Protein AF-A0A484P272-F1 (afdb_monomer)

Radius of gyration: 14.65 Å; Cα contacts (8 Å, |Δi|>4): 108; chains: 1; bounding box: 37×26×38 Å

Structure (mmCIF, N/CA/C/O backbone):
data_AF-A0A484P272-F1
#
_entry.id   AF-A0A484P272-F1
#
loop_
_atom_site.group_PDB
_atom_site.id
_atom_site.type_symbol
_atom_site.label_atom_id
_atom_site.label_alt_id
_atom_site.label_comp_id
_atom_site.label_asym_id
_atom_site.label_entity_id
_atom_site.label_seq_id
_atom_site.pdbx_PDB_ins_code
_atom_site.Cartn_x
_atom_site.Cartn_y
_atom_site.Cartn_z
_atom_site.occupancy
_atom_site.B_iso_or_equiv
_atom_site.auth_seq_id
_atom_site.auth_comp_id
_atom_site.auth_asym_id
_atom_site.auth_atom_id
_atom_site.pdbx_PDB_model_num
ATOM 1 N N . MET A 1 1 ? 23.921 1.976 7.459 1.00 42.19 1 MET A N 1
ATOM 2 C CA . MET A 1 1 ? 23.200 1.665 8.712 1.00 42.19 1 MET A CA 1
ATOM 3 C C . MET A 1 1 ? 22.401 2.858 9.249 1.00 42.19 1 MET A C 1
ATOM 5 O O . MET A 1 1 ? 21.780 2.712 10.281 1.00 42.19 1 MET A O 1
ATOM 9 N N . GLU A 1 2 ? 22.362 4.001 8.548 1.00 45.78 2 GLU A N 1
ATOM 10 C CA . GLU A 1 2 ? 21.793 5.268 9.062 1.00 45.78 2 GLU A CA 1
ATOM 11 C C . GLU A 1 2 ? 20.383 5.596 8.515 1.00 45.78 2 GLU A C 1
ATOM 13 O O . GLU A 1 2 ? 19.798 6.613 8.849 1.00 45.78 2 GLU A O 1
ATOM 18 N N . TRP A 1 3 ? 19.817 4.730 7.663 1.00 36.03 3 TRP A N 1
ATOM 19 C CA . TRP A 1 3 ? 18.524 4.956 6.986 1.00 36.03 3 TRP A CA 1
ATOM 20 C C . TRP A 1 3 ? 17.396 4.059 7.517 1.00 36.03 3 TRP A C 1
ATOM 22 O O . TRP A 1 3 ? 16.273 4.127 7.026 1.00 36.03 3 TRP A O 1
ATOM 32 N N . ALA A 1 4 ? 17.695 3.199 8.496 1.00 40.78 4 ALA A N 1
ATOM 33 C CA . ALA A 1 4 ? 16.706 2.325 9.128 1.00 40.78 4 ALA A CA 1
ATOM 34 C C . ALA A 1 4 ? 15.780 3.084 10.101 1.00 40.78 4 ALA A C 1
ATOM 36 O O . ALA A 1 4 ? 14.738 2.552 10.470 1.00 40.78 4 ALA A O 1
ATOM 37 N N . 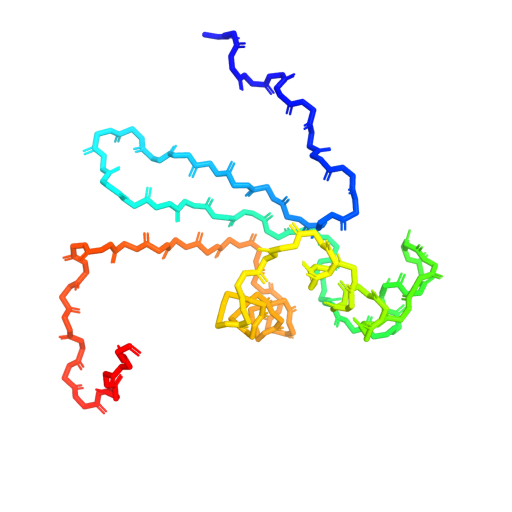ASP A 1 5 ? 16.133 4.329 10.445 1.00 50.09 5 ASP A N 1
ATOM 38 C CA . ASP A 1 5 ? 15.472 5.144 11.472 1.00 50.09 5 ASP A CA 1
ATOM 39 C C . ASP A 1 5 ? 14.669 6.325 10.896 1.00 50.09 5 ASP A C 1
ATOM 41 O O . ASP A 1 5 ? 14.420 7.318 11.581 1.00 50.09 5 ASP A O 1
ATOM 45 N N . ILE A 1 6 ? 14.231 6.258 9.632 1.00 51.78 6 ILE A N 1
ATOM 46 C CA . ILE A 1 6 ? 13.212 7.203 9.156 1.00 51.78 6 ILE A CA 1
ATOM 47 C C . ILE A 1 6 ? 11.900 6.797 9.827 1.00 51.78 6 ILE A C 1
ATOM 49 O O . ILE A 1 6 ? 11.344 5.740 9.521 1.00 51.78 6 ILE A O 1
ATOM 53 N N . ALA A 1 7 ? 11.428 7.622 10.768 1.00 53.78 7 ALA A N 1
ATOM 54 C CA . ALA A 1 7 ? 10.153 7.420 11.442 1.00 53.78 7 ALA A CA 1
ATOM 55 C C . ALA A 1 7 ? 9.073 7.097 10.403 1.00 53.78 7 ALA A C 1
ATOM 57 O O . ALA A 1 7 ? 8.895 7.837 9.433 1.00 53.78 7 ALA A O 1
ATOM 58 N N . THR A 1 8 ? 8.375 5.972 10.589 1.00 54.50 8 THR A N 1
ATOM 59 C CA . THR A 1 8 ? 7.243 5.618 9.729 1.00 54.50 8 THR A CA 1
ATOM 60 C C . THR A 1 8 ? 6.245 6.767 9.811 1.00 54.50 8 THR A C 1
ATOM 62 O O . THR A 1 8 ? 5.779 7.054 10.918 1.00 54.50 8 THR A O 1
ATOM 65 N N . PRO A 1 9 ? 5.941 7.465 8.700 1.00 60.31 9 PRO A N 1
ATOM 66 C CA . PRO A 1 9 ? 5.029 8.586 8.773 1.00 60.31 9 PRO A CA 1
ATOM 67 C C . PRO A 1 9 ? 3.684 8.070 9.295 1.00 60.31 9 PRO A C 1
ATOM 69 O O . PRO A 1 9 ? 3.126 7.089 8.793 1.00 60.31 9 PRO A O 1
ATOM 72 N N . THR A 1 10 ? 3.205 8.683 10.372 1.00 64.62 10 THR A N 1
ATOM 73 C CA . THR A 1 10 ? 2.025 8.211 11.092 1.00 64.62 10 THR A CA 1
ATOM 74 C C . THR A 1 10 ? 0.775 8.335 10.221 1.00 64.62 10 THR A C 1
ATOM 76 O O . THR A 1 10 ? 0.623 9.259 9.416 1.00 64.62 10 THR A O 1
ATOM 79 N N . GLY A 1 11 ? -0.134 7.367 10.350 1.00 73.62 11 GLY A N 1
ATOM 80 C CA . GLY A 1 11 ? -1.429 7.374 9.665 1.00 73.62 11 GLY A CA 1
ATOM 81 C C . GLY A 1 11 ? -1.390 7.071 8.164 1.00 73.62 11 GLY A C 1
ATOM 82 O O . GLY A 1 11 ? -2.328 7.440 7.467 1.00 73.62 11 GLY A O 1
ATOM 83 N N . PHE A 1 12 ? -0.324 6.456 7.642 1.00 84.31 12 PHE A N 1
ATOM 84 C CA . PHE A 1 12 ? -0.382 5.779 6.336 1.00 84.31 12 PHE A CA 1
ATOM 85 C C . PHE A 1 12 ? -0.642 4.275 6.465 1.00 84.31 12 PHE A C 1
ATOM 87 O O . PHE A 1 12 ? -1.128 3.668 5.520 1.00 84.31 12 PHE A O 1
ATOM 94 N N . LEU A 1 13 ? -0.308 3.662 7.604 1.00 93.56 13 LEU A N 1
ATOM 95 C CA . LEU A 1 13 ? -0.333 2.203 7.798 1.00 93.56 13 LEU A CA 1
ATOM 96 C C . LEU A 1 13 ? 0.422 1.415 6.715 1.00 93.56 13 LEU A C 1
ATOM 98 O O . LEU A 1 13 ? 0.200 0.222 6.536 1.00 93.56 13 LEU A O 1
ATOM 102 N N . PHE A 1 14 ? 1.362 2.049 6.019 1.00 93.19 14 PHE A N 1
ATOM 103 C CA . PHE A 1 14 ? 2.329 1.367 5.176 1.00 93.19 14 PHE A CA 1
ATOM 104 C C . PHE A 1 14 ? 3.689 2.060 5.238 1.00 93.19 14 PHE A C 1
ATOM 106 O O . PHE A 1 14 ? 3.794 3.241 5.566 1.00 93.19 14 PHE A O 1
ATOM 113 N N . ILE A 1 15 ? 4.734 1.308 4.907 1.00 91.31 15 ILE A N 1
ATOM 114 C CA . ILE A 1 15 ? 6.110 1.795 4.782 1.00 91.31 15 ILE A CA 1
ATOM 115 C C . ILE A 1 15 ? 6.554 1.580 3.343 1.00 91.31 15 ILE A C 1
ATOM 117 O O . ILE A 1 15 ? 6.456 0.460 2.846 1.00 91.31 15 ILE A O 1
ATOM 121 N N . ALA A 1 16 ? 7.078 2.621 2.700 1.00 90.88 16 ALA A N 1
ATOM 122 C CA . ALA A 1 16 ? 7.754 2.498 1.414 1.00 90.88 16 ALA A CA 1
ATOM 123 C C . ALA A 1 16 ? 9.258 2.279 1.610 1.00 90.88 16 ALA A C 1
ATOM 125 O O . ALA A 1 16 ? 9.886 2.936 2.439 1.00 90.88 16 ALA A O 1
ATOM 126 N N . PHE A 1 17 ? 9.844 1.377 0.830 1.00 88.62 17 PHE A N 1
ATOM 127 C CA . PHE A 1 17 ? 11.275 1.101 0.830 1.00 88.62 17 PHE A CA 1
ATOM 128 C C . PHE A 1 17 ? 11.795 0.894 -0.594 1.00 88.62 17 PHE A C 1
ATOM 130 O O . PHE A 1 17 ? 11.074 0.467 -1.495 1.00 88.62 17 PHE A O 1
ATOM 137 N N . ARG A 1 18 ? 13.076 1.209 -0.800 1.00 89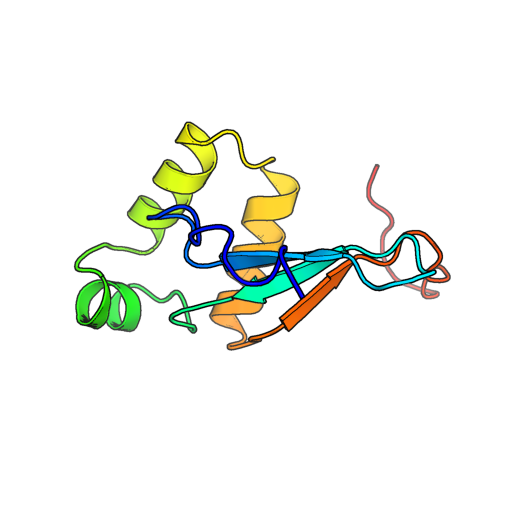.50 18 ARG A N 1
ATOM 138 C CA . ARG A 1 18 ? 13.768 0.944 -2.067 1.00 89.50 18 ARG A CA 1
ATOM 139 C C . ARG A 1 18 ? 14.447 -0.414 -2.012 1.00 89.50 18 ARG A C 1
ATOM 141 O O . ARG A 1 18 ? 15.010 -0.776 -0.978 1.00 89.50 18 ARG A O 1
ATOM 148 N N . ILE A 1 19 ? 14.442 -1.125 -3.132 1.00 87.75 19 ILE A N 1
ATOM 149 C CA . ILE A 1 19 ? 15.216 -2.353 -3.297 1.00 87.75 19 ILE A CA 1
ATOM 150 C C . ILE A 1 19 ? 16.590 -1.964 -3.871 1.00 87.75 19 ILE A C 1
ATOM 152 O O . ILE A 1 19 ? 16.649 -1.273 -4.888 1.00 87.75 19 ILE A O 1
ATOM 156 N N . PRO A 1 20 ? 17.717 -2.330 -3.232 1.00 88.62 20 PRO A N 1
ATOM 157 C CA . PRO A 1 20 ? 19.038 -1.983 -3.747 1.00 88.62 20 PRO A CA 1
ATOM 158 C C . PRO A 1 20 ? 19.261 -2.508 -5.167 1.00 88.62 20 PRO A C 1
ATOM 160 O O . PRO A 1 20 ? 18.952 -3.663 -5.453 1.00 88.62 20 PRO A O 1
ATOM 163 N N . TYR A 1 21 ? 19.850 -1.672 -6.027 1.00 87.50 21 TYR A N 1
ATOM 1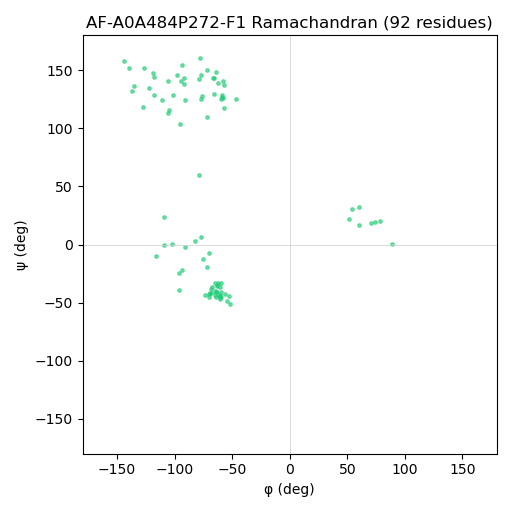64 C CA . TYR A 1 21 ? 20.214 -2.012 -7.412 1.00 87.50 21 TYR A CA 1
ATOM 165 C C . TYR A 1 21 ? 19.043 -2.426 -8.321 1.00 87.50 21 TYR A C 1
ATOM 167 O O . TYR A 1 21 ? 19.274 -2.998 -9.381 1.00 87.50 21 TYR A O 1
ATOM 175 N N . ASN A 1 22 ? 17.804 -2.133 -7.931 1.00 83.69 22 ASN A N 1
ATOM 176 C CA . ASN A 1 22 ? 16.606 -2.444 -8.701 1.00 83.69 22 ASN A CA 1
ATOM 177 C C . ASN A 1 22 ? 15.675 -1.210 -8.686 1.00 83.69 22 ASN A C 1
ATOM 179 O O . ASN A 1 22 ? 15.539 -0.582 -7.631 1.00 83.69 22 ASN A O 1
ATOM 183 N N . PRO A 1 23 ? 15.067 -0.808 -9.819 1.00 86.88 23 PRO A N 1
ATOM 184 C CA . PRO A 1 23 ? 14.183 0.360 -9.860 1.00 86.88 23 PRO A CA 1
ATOM 185 C C . PRO A 1 23 ? 12.843 0.148 -9.138 1.00 86.88 23 PRO A C 1
ATOM 187 O O . PRO A 1 23 ? 12.087 1.106 -8.968 1.00 86.88 23 PRO A O 1
ATOM 190 N N . ALA A 1 24 ? 12.546 -1.073 -8.695 1.00 91.81 24 ALA A N 1
ATOM 191 C CA . ALA A 1 24 ? 11.329 -1.405 -7.986 1.00 91.81 24 ALA A CA 1
ATOM 192 C C . ALA A 1 24 ? 11.202 -0.704 -6.626 1.00 91.81 24 ALA A C 1
ATOM 194 O O . ALA A 1 24 ? 12.166 -0.482 -5.879 1.00 91.81 24 ALA A O 1
ATOM 195 N N . VAL A 1 25 ? 9.950 -0.425 -6.274 1.00 91.38 25 VAL A N 1
ATOM 196 C CA . VAL A 1 25 ? 9.552 0.138 -4.984 1.00 91.38 25 VAL A CA 1
ATOM 197 C C . VAL A 1 25 ? 8.787 -0.918 -4.202 1.00 91.38 25 VAL A C 1
ATOM 199 O O . VAL A 1 25 ? 7.785 -1.454 -4.672 1.00 91.38 25 VAL A O 1
ATOM 202 N N . GLY A 1 26 ? 9.251 -1.209 -2.990 1.00 93.31 26 GLY A N 1
ATOM 203 C CA . GLY A 1 26 ? 8.563 -2.095 -2.064 1.00 93.31 26 GLY A CA 1
ATOM 204 C C . GLY A 1 26 ? 7.678 -1.313 -1.103 1.00 93.31 26 GLY A C 1
ATOM 205 O O . GLY A 1 26 ? 8.071 -0.255 -0.614 1.00 93.31 26 GLY A O 1
ATOM 206 N N . LEU A 1 27 ? 6.499 -1.846 -0.798 1.00 94.94 27 LEU A N 1
ATOM 207 C CA . LEU A 1 27 ? 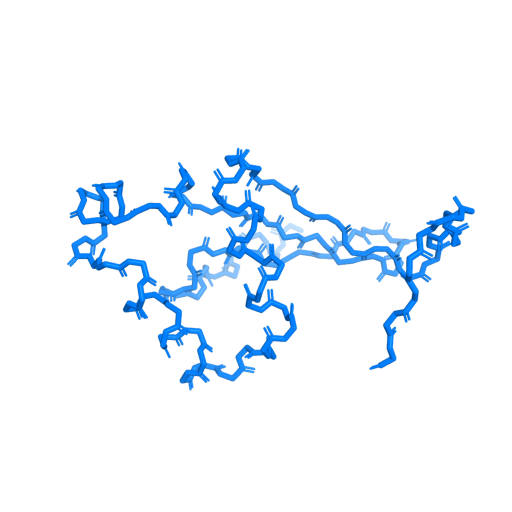5.625 -1.351 0.258 1.00 94.94 27 LEU A CA 1
ATOM 208 C C . LEU A 1 27 ? 5.345 -2.470 1.256 1.00 94.94 27 LEU A C 1
ATOM 210 O O . LEU A 1 27 ? 5.015 -3.589 0.869 1.00 94.94 27 LEU A O 1
ATOM 214 N N . LYS A 1 28 ? 5.439 -2.164 2.547 1.00 95.56 28 LYS A N 1
ATOM 215 C CA . LYS A 1 28 ? 4.980 -3.034 3.631 1.00 95.56 28 LYS A CA 1
ATOM 216 C C . LYS A 1 28 ? 3.684 -2.475 4.193 1.00 95.56 28 LYS A C 1
ATOM 218 O O . LYS A 1 28 ? 3.713 -1.391 4.769 1.00 95.56 28 LYS A O 1
ATOM 223 N N . LEU A 1 29 ? 2.587 -3.212 4.066 1.00 95.81 29 LEU A N 1
ATOM 224 C CA . LEU A 1 29 ? 1.315 -2.878 4.700 1.00 95.81 29 LEU A CA 1
ATOM 225 C C . LEU A 1 29 ? 1.339 -3.280 6.179 1.00 95.81 29 LEU A C 1
ATOM 227 O O . LEU A 1 29 ? 1.899 -4.309 6.571 1.00 95.81 29 LEU A O 1
ATOM 231 N N . ILE A 1 30 ? 0.729 -2.450 7.012 1.00 94.38 30 ILE A N 1
ATOM 232 C CA . ILE A 1 30 ? 0.641 -2.597 8.463 1.00 94.38 30 ILE A CA 1
ATOM 233 C C . ILE A 1 30 ? -0.843 -2.709 8.814 1.00 94.38 30 ILE A C 1
ATOM 235 O O . ILE A 1 30 ? -1.691 -2.132 8.139 1.00 94.38 30 ILE A O 1
ATOM 239 N N . VAL A 1 31 ? -1.167 -3.473 9.860 1.00 93.56 31 VAL A N 1
ATOM 240 C CA . VAL A 1 31 ? -2.556 -3.641 10.330 1.00 93.56 31 VAL A CA 1
ATOM 241 C C . VAL A 1 31 ? -3.483 -4.243 9.257 1.00 93.56 31 VAL A C 1
ATOM 243 O O . VAL A 1 31 ? -4.671 -3.954 9.211 1.00 93.56 31 VAL A O 1
ATOM 246 N N . THR A 1 32 ? -2.977 -5.109 8.373 1.00 95.50 32 THR A N 1
ATOM 247 C CA . THR A 1 32 ? -3.870 -5.867 7.480 1.00 95.50 32 THR A CA 1
ATOM 248 C C . THR A 1 32 ? -4.628 -6.950 8.275 1.00 95.50 32 THR A C 1
ATOM 250 O O . THR A 1 32 ? -4.105 -7.425 9.294 1.00 95.50 32 THR A O 1
ATOM 253 N N . PRO A 1 33 ? -5.850 -7.320 7.852 1.00 97.50 33 PRO A N 1
ATOM 254 C CA . PRO A 1 33 ? -6.572 -6.740 6.723 1.00 97.50 33 PRO A CA 1
ATOM 255 C C . PRO A 1 33 ? -7.207 -5.382 7.055 1.00 97.50 33 PRO A C 1
ATOM 257 O O . PRO A 1 33 ? -7.670 -5.163 8.173 1.00 97.50 33 PRO A O 1
ATOM 260 N N . TRP A 1 34 ? -7.267 -4.467 6.084 1.00 97.19 34 TRP A N 1
ATOM 261 C CA . TRP A 1 34 ? -7.923 -3.154 6.241 1.00 97.19 34 TRP A CA 1
ATOM 262 C C . TRP A 1 34 ? -9.447 -3.266 6.110 1.00 97.19 34 TRP A C 1
ATOM 264 O O . TRP A 1 34 ? -10.068 -2.689 5.224 1.00 97.19 34 TRP A O 1
ATOM 274 N N . THR A 1 35 ? -10.045 -4.062 6.99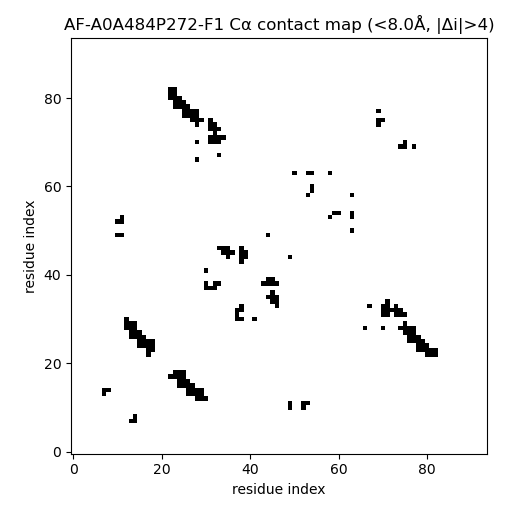3 1.00 97.44 35 THR A N 1
ATOM 275 C CA . THR A 1 35 ? -11.498 -4.122 7.197 1.00 97.44 35 THR A CA 1
ATOM 276 C C . THR A 1 35 ? -11.894 -3.169 8.317 1.00 97.44 35 THR A C 1
ATOM 278 O O . THR A 1 35 ? -11.089 -2.928 9.220 1.00 97.44 35 THR A O 1
ATOM 281 N N . ASP A 1 36 ? -13.141 -2.691 8.318 1.00 97.75 36 ASP A N 1
ATOM 282 C CA . ASP A 1 36 ? -13.654 -1.845 9.405 1.00 97.75 36 ASP A CA 1
ATOM 283 C C . ASP A 1 36 ? -13.453 -2.495 10.775 1.00 97.75 36 ASP A C 1
ATOM 285 O O . ASP A 1 36 ? -12.985 -1.843 11.698 1.00 97.75 36 ASP A O 1
ATOM 289 N N . GLY A 1 37 ? -13.737 -3.795 10.908 1.00 97.75 37 GLY A N 1
ATOM 290 C CA . GLY A 1 37 ? -13.590 -4.503 12.181 1.00 97.75 37 GLY A CA 1
ATOM 291 C C . GLY A 1 37 ? -12.155 -4.489 12.717 1.00 97.75 37 GLY A C 1
ATOM 292 O O . GLY A 1 37 ? -11.939 -4.204 13.893 1.00 97.75 37 GLY A O 1
ATOM 293 N N . ASN A 1 38 ? -11.170 -4.760 11.859 1.00 96.94 38 ASN A N 1
ATOM 294 C CA . ASN A 1 38 ? -9.768 -4.803 12.272 1.00 96.94 38 ASN A CA 1
ATOM 295 C C . ASN A 1 38 ? -9.196 -3.397 12.522 1.00 96.94 38 ASN A C 1
ATOM 297 O O . ASN A 1 38 ? -8.531 -3.171 13.531 1.00 96.94 38 ASN A O 1
ATOM 301 N N . LEU A 1 39 ? -9.489 -2.436 11.642 1.00 96.38 39 LEU A N 1
ATOM 302 C CA . LEU A 1 39 ? -9.012 -1.060 11.794 1.00 96.38 39 LEU A CA 1
ATOM 303 C C . LEU A 1 39 ? -9.662 -0.352 12.984 1.00 96.38 39 LEU A C 1
ATOM 305 O O . LEU A 1 39 ? -8.966 0.332 13.728 1.00 96.38 39 LEU A O 1
ATOM 309 N N . MET A 1 40 ? -10.951 -0.579 13.246 1.00 96.88 40 MET A N 1
ATOM 310 C CA . MET A 1 40 ? -11.599 -0.056 14.451 1.00 96.88 40 MET A CA 1
ATOM 311 C C . MET A 1 40 ? -10.980 -0.644 15.721 1.00 96.88 40 MET A C 1
ATOM 313 O O . MET A 1 40 ? -10.860 0.062 16.718 1.00 96.88 40 MET A O 1
ATOM 317 N N . HIS A 1 41 ? -10.572 -1.917 15.695 1.00 95.81 41 HIS A N 1
ATOM 318 C CA . HIS A 1 41 ? -9.944 -2.572 16.841 1.00 95.81 41 HIS A CA 1
ATOM 319 C C . HIS A 1 41 ? -8.529 -2.052 17.134 1.00 95.81 41 HIS A C 1
ATOM 321 O O . HIS A 1 41 ? -8.188 -1.861 18.299 1.00 95.81 41 HIS A O 1
ATOM 327 N N . VAL A 1 42 ? -7.708 -1.837 16.100 1.00 92.94 42 VAL A N 1
ATOM 328 C CA . VAL A 1 42 ? -6.279 -1.507 16.260 1.00 92.94 42 VAL A CA 1
ATOM 329 C C . VAL A 1 42 ? -6.007 -0.001 16.209 1.00 92.94 42 VAL A C 1
ATOM 331 O O . VAL A 1 42 ? -5.193 0.497 16.979 1.00 92.94 42 VAL A O 1
ATOM 334 N N . GLU A 1 43 ? -6.69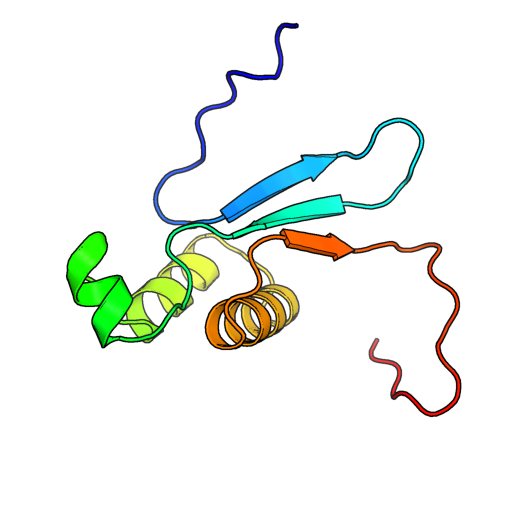5 0.724 15.329 1.00 91.81 43 GLU A N 1
ATOM 335 C CA . GLU A 1 43 ? -6.441 2.142 15.025 1.00 91.81 43 GLU A CA 1
ATOM 336 C C . GLU A 1 43 ? -7.617 3.058 15.410 1.00 91.81 43 GLU A C 1
ATOM 338 O O . GLU A 1 43 ? -7.488 4.280 15.388 1.00 91.81 43 GLU A O 1
ATOM 343 N N . GLY A 1 44 ? -8.778 2.495 15.769 1.00 93.88 44 GLY A N 1
ATOM 344 C CA . GLY A 1 44 ? -9.967 3.265 16.151 1.00 93.88 44 GLY A CA 1
ATOM 345 C C . GLY A 1 44 ? -10.646 4.001 14.990 1.00 93.88 44 GLY A C 1
ATOM 346 O O . GLY A 1 44 ? -11.410 4.936 15.230 1.00 93.88 44 GLY A O 1
ATOM 347 N N . ILE A 1 45 ? -10.372 3.599 13.744 1.00 94.31 45 ILE A N 1
ATOM 348 C CA . ILE A 1 45 ? -10.922 4.210 12.525 1.00 94.31 45 ILE A CA 1
ATOM 349 C C . ILE A 1 45 ? -11.577 3.165 11.617 1.00 94.31 45 ILE A C 1
ATOM 351 O O . ILE A 1 45 ? -11.171 2.005 11.594 1.00 94.31 45 ILE A O 1
ATOM 355 N N . ALA A 1 46 ? -12.569 3.588 10.833 1.00 95.75 46 ALA A N 1
ATOM 356 C CA . ALA A 1 46 ? -13.122 2.784 9.743 1.00 95.75 46 ALA A CA 1
ATOM 357 C C . ALA A 1 46 ? -12.196 2.817 8.511 1.00 95.75 46 ALA A C 1
ATOM 359 O O . ALA A 1 46 ? -11.392 3.743 8.352 1.00 95.75 46 ALA A O 1
ATOM 360 N N . ALA A 1 47 ? -12.344 1.845 7.609 1.00 95.69 47 ALA A N 1
ATOM 361 C CA . ALA A 1 47 ? -11.545 1.731 6.390 1.00 95.69 47 ALA A CA 1
ATOM 362 C C . ALA A 1 47 ? -11.681 2.967 5.487 1.00 95.69 47 ALA A C 1
ATOM 364 O O . ALA A 1 47 ? -10.680 3.490 5.000 1.00 95.69 47 ALA A O 1
ATOM 365 N N . ASP A 1 48 ? -12.891 3.513 5.346 1.00 96.25 48 ASP A N 1
ATOM 366 C CA . ASP A 1 48 ? -13.117 4.752 4.587 1.00 96.25 48 ASP A CA 1
ATOM 367 C C . ASP A 1 48 ? -12.380 5.956 5.195 1.00 96.25 48 ASP A C 1
ATOM 369 O O . ASP A 1 48 ? -11.891 6.825 4.472 1.00 96.25 48 ASP A O 1
ATOM 373 N N . GLY A 1 49 ? -12.242 5.987 6.526 1.00 95.81 49 GLY A N 1
ATOM 374 C CA . GLY A 1 49 ? -11.483 7.020 7.230 1.00 95.81 49 GLY A CA 1
ATOM 375 C C . GLY A 1 49 ? -9.994 6.967 6.894 1.00 95.81 49 GLY A C 1
ATOM 376 O O . GLY A 1 49 ? -9.391 7.999 6.597 1.00 95.81 49 GLY A O 1
ATOM 377 N N . LEU A 1 50 ? -9.414 5.763 6.859 1.00 95.94 50 LEU A N 1
ATOM 378 C CA . LEU A 1 50 ? -8.037 5.562 6.407 1.00 95.94 50 LEU A CA 1
ATOM 379 C C . LEU A 1 50 ? -7.870 5.955 4.925 1.00 95.94 50 LEU A C 1
ATOM 381 O O . LEU A 1 50 ? -6.833 6.500 4.547 1.00 95.94 50 LEU A O 1
ATOM 385 N N . ARG A 1 51 ? -8.885 5.721 4.080 1.00 95.62 51 ARG A N 1
ATOM 386 C CA . ARG A 1 51 ? -8.823 6.004 2.633 1.00 95.62 51 ARG A CA 1
ATOM 387 C C . ARG A 1 51 ? -8.798 7.502 2.384 1.00 95.62 51 ARG A C 1
ATOM 389 O O . ARG A 1 51 ? -8.024 7.998 1.566 1.00 95.62 51 ARG A O 1
ATOM 396 N N . GLU A 1 52 ? -9.621 8.224 3.131 1.00 95.31 52 GLU A N 1
ATOM 397 C CA . GLU A 1 52 ? -9.648 9.677 3.098 1.00 95.31 52 GLU A CA 1
ATOM 398 C C . GLU A 1 52 ? -8.358 10.287 3.659 1.00 95.31 52 GLU A C 1
ATOM 400 O O . GLU A 1 52 ? -7.852 11.271 3.121 1.00 95.31 52 GLU A O 1
ATOM 405 N N . GLU A 1 53 ? -7.765 9.678 4.687 1.00 94.12 53 GLU A N 1
ATOM 406 C CA . GLU A 1 53 ? -6.469 10.107 5.214 1.00 94.12 53 GLU A CA 1
ATOM 407 C C . GLU A 1 53 ? -5.346 9.957 4.173 1.00 94.12 53 GLU A C 1
ATOM 409 O O . GLU A 1 53 ? -4.526 10.865 4.009 1.00 94.12 53 GLU A O 1
ATOM 414 N N . HIS A 1 54 ? -5.331 8.864 3.400 1.00 94.94 54 HIS A N 1
ATOM 415 C CA . HIS A 1 54 ? -4.403 8.711 2.271 1.00 94.94 54 HIS A CA 1
ATOM 416 C C . HIS A 1 54 ? -4.612 9.783 1.200 1.00 94.94 54 HIS A C 1
ATOM 418 O O . HIS A 1 54 ? -3.632 10.376 0.740 1.00 94.94 54 HIS A O 1
ATOM 424 N N . ARG A 1 55 ? -5.866 10.085 0.838 1.00 94.81 55 ARG A N 1
ATOM 425 C CA . ARG A 1 55 ? -6.184 11.150 -0.127 1.00 94.81 55 ARG A CA 1
ATOM 426 C C . ARG A 1 55 ? -5.693 12.514 0.366 1.00 94.81 55 ARG A C 1
ATOM 428 O O . ARG A 1 55 ? -5.020 13.222 -0.381 1.00 94.81 55 ARG A O 1
ATOM 435 N N . LYS A 1 56 ? -5.958 12.867 1.628 1.00 94.31 56 LYS A N 1
ATOM 436 C CA . LYS A 1 56 ? -5.493 14.124 2.250 1.00 94.31 56 LYS A CA 1
ATOM 437 C C . LYS A 1 56 ? -3.974 14.249 2.267 1.00 94.31 56 LYS A C 1
ATOM 439 O O . LYS A 1 56 ? -3.446 15.349 2.131 1.00 94.31 56 LYS A O 1
ATOM 444 N N . LYS A 1 57 ? -3.273 13.124 2.405 1.00 90.25 57 LYS A N 1
ATOM 445 C CA . LYS A 1 57 ? -1.808 13.049 2.370 1.00 90.25 57 LYS A CA 1
ATOM 446 C C . LYS A 1 57 ? -1.221 13.001 0.956 1.00 90.25 57 LYS A C 1
ATOM 448 O O . LYS A 1 57 ? -0.005 12.905 0.812 1.00 90.25 57 LYS A O 1
ATOM 453 N N . GLY A 1 58 ? -2.058 13.093 -0.078 1.00 91.19 58 GLY A N 1
ATOM 454 C CA . GLY A 1 58 ? -1.628 13.174 -1.472 1.00 91.19 58 GLY A CA 1
ATOM 455 C C . GLY A 1 58 ? -1.204 11.838 -2.079 1.00 91.19 58 GLY A C 1
ATOM 456 O O . GLY A 1 58 ? -0.481 11.835 -3.074 1.00 91.19 58 GLY A O 1
ATOM 457 N N . VAL A 1 59 ? -1.626 10.703 -1.506 1.00 92.06 59 VAL A N 1
ATOM 458 C CA . VAL A 1 59 ? -1.407 9.398 -2.144 1.00 92.06 59 VAL A CA 1
ATOM 459 C C . VAL A 1 59 ? -2.221 9.351 -3.447 1.00 92.06 59 VAL A C 1
ATOM 461 O O . VAL A 1 59 ? -3.413 9.661 -3.415 1.00 92.06 59 VAL A O 1
ATOM 464 N N . PRO A 1 60 ? -1.620 8.976 -4.592 1.00 91.56 60 PRO A N 1
ATOM 465 C CA . PRO A 1 60 ? -2.351 8.849 -5.852 1.00 91.56 60 PRO A CA 1
ATOM 466 C C . PRO A 1 60 ? -3.513 7.855 -5.748 1.00 91.56 60 PRO A C 1
ATOM 468 O O . PRO A 1 60 ? -3.350 6.788 -5.159 1.00 91.56 60 PRO A O 1
ATOM 471 N N . GLU A 1 61 ? -4.657 8.163 -6.369 1.00 92.81 61 GLU A N 1
ATOM 472 C CA . GLU A 1 61 ? -5.868 7.327 -6.272 1.00 92.81 61 GLU A CA 1
ATOM 473 C C . GLU A 1 61 ? -5.625 5.881 -6.718 1.00 92.81 61 GLU A C 1
ATOM 475 O O . GLU A 1 61 ? -6.035 4.946 -6.037 1.00 92.81 61 GLU A O 1
ATOM 480 N N . SER A 1 62 ? -4.888 5.694 -7.816 1.00 90.31 62 SER A N 1
ATOM 481 C CA . SER A 1 62 ? -4.528 4.368 -8.329 1.00 90.31 62 SER A CA 1
ATOM 482 C C . SER A 1 62 ? -3.700 3.560 -7.330 1.00 90.31 62 SER A C 1
ATOM 484 O O . SER A 1 62 ? -3.882 2.351 -7.202 1.00 90.31 62 SER A O 1
ATOM 486 N N . LEU A 1 63 ? -2.811 4.222 -6.583 1.00 92.06 63 LEU A N 1
ATOM 487 C CA . LEU A 1 63 ? -2.055 3.567 -5.525 1.00 92.06 63 LEU A CA 1
ATOM 488 C C . LEU A 1 63 ? -2.973 3.222 -4.349 1.00 92.06 63 LEU A C 1
ATOM 490 O O . LEU A 1 63 ? -2.919 2.091 -3.880 1.00 92.06 63 LEU A O 1
ATOM 494 N N . ILE A 1 64 ? -3.847 4.140 -3.914 1.00 95.31 64 ILE A N 1
ATOM 495 C CA . ILE A 1 64 ? -4.842 3.865 -2.864 1.00 95.31 64 ILE A CA 1
ATOM 496 C C . ILE A 1 64 ? -5.642 2.606 -3.220 1.00 95.31 64 ILE A C 1
ATOM 498 O O . ILE A 1 64 ? -5.707 1.682 -2.418 1.00 95.31 64 ILE A O 1
ATOM 502 N N . GLU A 1 65 ? -6.198 2.515 -4.426 1.00 94.62 65 GLU A N 1
ATOM 503 C CA . GLU A 1 65 ? -6.974 1.345 -4.856 1.00 94.62 65 GLU A CA 1
ATOM 504 C C . GLU A 1 65 ? -6.195 0.031 -4.711 1.00 94.62 65 GLU A C 1
ATOM 506 O O . GLU A 1 65 ? -6.693 -0.915 -4.095 1.00 94.62 65 GLU A O 1
ATOM 511 N N . VAL A 1 66 ? -4.950 -0.018 -5.192 1.00 95.00 66 VAL A N 1
ATOM 512 C CA . VAL A 1 66 ? -4.110 -1.221 -5.084 1.00 95.00 66 VAL A CA 1
ATOM 513 C C . VAL A 1 66 ? -3.773 -1.553 -3.627 1.00 95.00 66 VAL A C 1
ATOM 515 O O . VAL A 1 66 ? -3.816 -2.725 -3.253 1.00 95.00 66 VAL A O 1
ATOM 518 N N . LEU A 1 67 ? -3.477 -0.553 -2.787 1.00 96.12 67 LEU A N 1
ATOM 519 C CA . LEU A 1 67 ? -3.194 -0.772 -1.363 1.00 96.12 67 LEU A CA 1
ATOM 520 C C . LEU A 1 67 ? -4.389 -1.400 -0.644 1.00 96.12 67 LEU A C 1
ATOM 522 O O . LEU A 1 67 ? -4.206 -2.345 0.119 1.00 96.12 67 LEU A O 1
ATOM 526 N N . TYR A 1 68 ? -5.604 -0.915 -0.909 1.00 96.81 68 TYR A N 1
ATOM 527 C CA . TYR A 1 68 ? -6.816 -1.453 -0.291 1.00 96.81 68 TYR A CA 1
ATOM 528 C C . TYR A 1 68 ? -7.133 -2.862 -0.777 1.00 96.81 68 TYR A C 1
ATOM 530 O O . TYR A 1 68 ? -7.450 -3.721 0.042 1.00 96.81 68 TYR A O 1
ATOM 538 N N . LEU A 1 69 ? -6.992 -3.137 -2.077 1.00 97.00 69 LEU A N 1
ATOM 539 C CA . LEU A 1 69 ? -7.162 -4.494 -2.605 1.00 97.00 69 LEU A CA 1
ATOM 540 C C . LEU A 1 69 ? -6.171 -5.471 -1.961 1.00 97.00 69 LEU A C 1
ATOM 542 O O . LEU A 1 69 ? -6.563 -6.548 -1.513 1.00 97.00 69 LEU A O 1
ATOM 546 N N . ALA A 1 70 ? -4.902 -5.078 -1.857 1.00 97.44 70 ALA A N 1
ATOM 547 C CA . ALA A 1 70 ? -3.870 -5.879 -1.214 1.00 97.44 70 ALA A CA 1
ATOM 548 C C . ALA A 1 70 ? -4.148 -6.090 0.281 1.00 97.44 70 ALA A C 1
ATOM 550 O O . ALA A 1 70 ? -4.068 -7.215 0.771 1.00 97.44 70 ALA A O 1
ATOM 551 N N . ALA A 1 71 ? -4.527 -5.033 1.001 1.00 97.19 71 ALA A N 1
ATOM 552 C CA . ALA A 1 71 ? -4.844 -5.123 2.417 1.00 97.19 71 ALA A CA 1
ATOM 553 C C . ALA A 1 71 ? -6.071 -6.006 2.678 1.00 97.19 71 ALA A C 1
ATOM 555 O O . ALA A 1 71 ? -6.055 -6.788 3.623 1.00 97.19 71 ALA A O 1
ATOM 556 N N . LEU A 1 72 ? -7.121 -5.923 1.855 1.00 97.25 72 LEU A N 1
ATOM 557 C CA . LEU A 1 72 ? -8.299 -6.793 1.963 1.00 97.25 72 LEU A CA 1
ATOM 558 C C . LEU A 1 72 ? -7.962 -8.261 1.679 1.00 97.25 72 LEU A C 1
ATOM 560 O O . LEU A 1 72 ? -8.531 -9.147 2.310 1.00 97.25 72 LEU A O 1
ATOM 564 N N . ALA A 1 73 ? -7.003 -8.514 0.786 1.00 97.06 73 ALA A N 1
ATOM 565 C CA . ALA A 1 73 ? -6.449 -9.843 0.532 1.00 97.06 73 ALA A CA 1
ATOM 566 C C . ALA A 1 73 ? -5.447 -10.317 1.612 1.00 97.06 73 ALA A C 1
ATOM 568 O O . ALA A 1 73 ? -4.810 -11.352 1.437 1.00 97.06 73 ALA A O 1
ATOM 569 N N . ASP A 1 74 ? -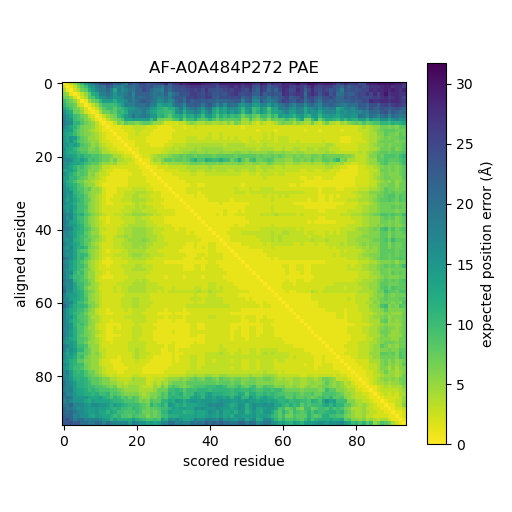5.284 -9.557 2.703 1.00 96.44 74 ASP A N 1
ATOM 570 C CA . ASP A 1 74 ? -4.306 -9.768 3.783 1.00 96.44 74 ASP A CA 1
ATOM 571 C C . ASP A 1 74 ? -2.845 -9.897 3.298 1.00 96.44 74 ASP A C 1
ATOM 573 O O . ASP A 1 74 ? -1.995 -10.549 3.908 1.00 96.44 74 ASP A O 1
ATOM 577 N N . VAL A 1 75 ? -2.522 -9.230 2.186 1.00 97.00 75 VAL A N 1
ATOM 578 C CA . VAL A 1 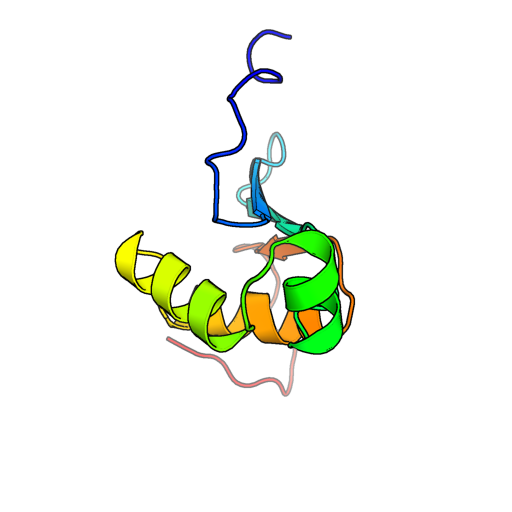75 ? -1.155 -9.125 1.670 1.00 97.00 75 VAL A CA 1
ATOM 579 C C . VAL A 1 75 ? -0.373 -8.122 2.513 1.00 97.00 75 VAL A C 1
ATOM 581 O O . VAL A 1 75 ? -0.779 -6.980 2.692 1.00 97.00 75 VAL A O 1
ATOM 584 N N . ARG A 1 76 ? 0.802 -8.525 3.004 1.00 95.19 76 ARG A N 1
ATOM 585 C CA . ARG A 1 76 ? 1.667 -7.673 3.844 1.00 95.19 76 ARG A CA 1
ATOM 586 C C . ARG A 1 76 ? 2.726 -6.905 3.059 1.00 95.19 76 ARG A C 1
ATOM 588 O O . ARG A 1 76 ? 3.240 -5.910 3.562 1.00 95.19 76 ARG A O 1
ATOM 595 N N . PHE A 1 77 ? 3.079 -7.367 1.863 1.00 95.81 77 PHE A N 1
ATOM 596 C CA . PHE A 1 77 ? 4.135 -6.777 1.046 1.00 95.81 77 PHE A CA 1
ATOM 597 C C . PHE A 1 77 ? 3.708 -6.676 -0.413 1.00 95.81 77 PHE A C 1
ATOM 599 O O . PHE A 1 77 ? 3.238 -7.649 -0.996 1.00 95.81 77 PHE A O 1
ATOM 606 N N . LEU A 1 78 ? 3.927 -5.503 -0.995 1.00 95.06 78 LEU A N 1
ATOM 607 C CA . LEU A 1 78 ? 3.779 -5.231 -2.417 1.00 95.06 78 LEU A CA 1
ATOM 608 C C . LEU A 1 78 ? 5.134 -4.818 -2.975 1.00 95.06 78 LEU A C 1
ATOM 610 O O . LEU A 1 78 ? 5.892 -4.118 -2.306 1.00 95.06 78 LEU A O 1
ATOM 614 N N . VAL A 1 79 ? 5.425 -5.222 -4.205 1.00 93.75 79 VAL A N 1
ATOM 615 C CA . VAL A 1 79 ? 6.580 -4.733 -4.956 1.00 93.75 79 VAL A CA 1
ATOM 616 C C . VAL A 1 79 ? 6.070 -4.250 -6.302 1.00 93.75 79 VAL A C 1
ATOM 618 O O . VAL A 1 79 ? 5.490 -5.022 -7.061 1.00 93.75 79 VAL A O 1
ATOM 621 N N . PHE A 1 80 ? 6.264 -2.964 -6.569 1.00 90.81 80 PHE A N 1
ATOM 622 C CA . PHE A 1 80 ? 5.991 -2.355 -7.861 1.00 90.81 80 PHE A CA 1
ATOM 623 C C . PHE A 1 80 ? 7.290 -2.343 -8.646 1.00 90.81 80 PHE A C 1
ATOM 625 O O . PHE A 1 80 ? 8.183 -1.550 -8.350 1.00 90.81 80 PHE A O 1
ATOM 632 N N . ASP A 1 81 ? 7.397 -3.251 -9.606 1.00 90.31 81 ASP A N 1
ATOM 633 C CA . ASP A 1 81 ? 8.560 -3.388 -10.471 1.00 90.31 81 ASP A CA 1
ATOM 634 C C . ASP A 1 81 ? 8.230 -2.837 -11.863 1.00 90.31 81 ASP A C 1
ATOM 636 O O . ASP A 1 81 ? 7.371 -3.370 -12.565 1.00 90.31 81 ASP A O 1
ATOM 640 N N . ALA A 1 82 ? 8.888 -1.738 -12.236 1.00 84.00 82 ALA A N 1
ATOM 641 C CA . ALA A 1 82 ? 8.704 -1.095 -13.535 1.00 84.00 82 ALA A CA 1
ATOM 642 C C . ALA A 1 82 ? 9.325 -1.902 -14.689 1.00 84.00 82 ALA A C 1
ATOM 644 O O . ALA A 1 82 ? 8.930 -1.708 -15.838 1.00 84.00 82 ALA A O 1
ATOM 645 N N . ASP A 1 83 ? 10.251 -2.814 -14.383 1.00 85.81 83 ASP A N 1
ATOM 646 C CA . ASP A 1 83 ? 10.891 -3.698 -15.358 1.00 85.81 83 ASP A CA 1
ATOM 647 C C . ASP A 1 83 ? 10.126 -5.023 -15.520 1.00 85.81 83 ASP A C 1
ATOM 649 O O . ASP A 1 83 ? 10.492 -5.870 -16.344 1.00 85.81 83 ASP A O 1
ATOM 653 N N . ALA A 1 84 ? 9.044 -5.221 -14.754 1.00 85.50 84 ALA A N 1
ATOM 654 C CA . ALA A 1 84 ? 8.215 -6.407 -14.867 1.00 85.50 84 ALA A CA 1
ATOM 655 C C . ALA A 1 84 ? 7.650 -6.533 -16.287 1.00 85.50 84 ALA A C 1
ATOM 657 O O . ALA A 1 84 ? 7.011 -5.629 -16.830 1.00 85.50 84 ALA A O 1
ATOM 658 N N . SER A 1 85 ? 7.866 -7.702 -16.889 1.00 87.00 85 SER A N 1
ATOM 659 C CA . SER A 1 85 ? 7.298 -8.009 -18.198 1.00 87.00 85 SER A CA 1
ATOM 660 C C . SER A 1 85 ? 5.774 -7.996 -18.132 1.00 87.00 85 SER A C 1
ATOM 662 O O . SER A 1 85 ? 5.174 -8.531 -17.197 1.00 87.00 85 SER A O 1
ATOM 664 N N . VAL A 1 86 ? 5.143 -7.430 -19.161 1.00 87.12 86 VAL A N 1
ATOM 665 C CA . VAL A 1 86 ? 3.687 -7.476 -19.306 1.00 87.12 86 VAL A CA 1
ATOM 666 C C . VAL A 1 86 ? 3.228 -8.931 -19.335 1.00 87.12 86 VAL A C 1
ATOM 668 O O . VAL A 1 86 ? 3.697 -9.730 -20.147 1.00 87.12 86 VAL A O 1
ATOM 671 N N . LEU A 1 87 ? 2.283 -9.270 -18.462 1.00 83.12 87 LEU A N 1
ATOM 672 C CA . LEU A 1 87 ? 1.668 -10.589 -18.452 1.00 83.12 87 LEU A CA 1
ATOM 673 C C . LEU A 1 87 ? 0.648 -10.694 -19.589 1.00 83.12 87 LEU A C 1
ATOM 675 O O . LEU A 1 87 ? -0.276 -9.884 -19.699 1.00 83.12 87 LEU A O 1
ATOM 679 N N . ALA A 1 88 ? 0.810 -11.712 -20.435 1.00 88.62 88 ALA A N 1
ATOM 680 C CA . ALA A 1 88 ? -0.106 -11.968 -21.537 1.00 88.62 88 ALA A CA 1
ATOM 681 C C . ALA A 1 88 ? -1.536 -12.198 -21.014 1.00 88.62 88 ALA A C 1
ATOM 683 O O . ALA A 1 88 ? -1.758 -13.024 -20.132 1.00 88.62 88 ALA A O 1
ATOM 684 N N . GLY A 1 89 ? -2.504 -11.473 -21.581 1.00 85.19 89 GLY A N 1
ATOM 685 C CA . GLY A 1 89 ? -3.920 -11.593 -21.223 1.00 85.19 89 GLY A CA 1
ATOM 686 C C . GLY A 1 89 ? -4.390 -10.697 -20.072 1.00 85.19 89 GLY A C 1
ATOM 687 O O . GLY A 1 89 ? -5.577 -10.738 -19.755 1.00 85.19 89 GLY A O 1
ATOM 688 N N . LEU A 1 90 ? -3.518 -9.870 -19.478 1.00 80.12 90 LEU A N 1
ATOM 689 C CA . LEU A 1 90 ? -3.923 -8.868 -18.485 1.00 80.12 90 LEU A CA 1
ATOM 690 C C . LEU A 1 90 ? -4.096 -7.468 -19.104 1.00 80.12 90 LEU A C 1
ATOM 692 O O . LEU A 1 90 ? -3.361 -7.106 -20.027 1.00 80.12 90 LEU A O 1
ATOM 696 N N . PRO A 1 91 ? -5.061 -6.665 -18.612 1.00 75.19 91 PRO A N 1
ATOM 697 C CA . PRO A 1 91 ? -5.250 -5.291 -19.063 1.00 75.19 91 PRO A CA 1
ATOM 698 C C . PRO A 1 91 ? -4.064 -4.397 -18.674 1.00 75.19 91 PRO A C 1
ATOM 700 O O . PRO A 1 91 ? -3.503 -4.521 -17.585 1.00 75.19 91 PRO A O 1
ATOM 703 N N . LEU A 1 92 ? -3.713 -3.465 -19.566 1.00 78.50 92 LEU A N 1
ATOM 704 C CA . LEU A 1 92 ? -2.725 -2.415 -19.315 1.00 78.50 92 LEU A CA 1
ATOM 705 C C . LEU A 1 92 ? -3.434 -1.097 -19.016 1.00 78.50 92 LEU A C 1
ATOM 707 O O . LEU A 1 92 ? -4.279 -0.651 -19.794 1.00 78.50 92 LEU A O 1
ATOM 711 N N . TYR A 1 93 ? -3.046 -0.464 -17.915 1.00 69.00 93 TYR A N 1
ATOM 712 C CA . TYR A 1 93 ? -3.551 0.839 -17.493 1.00 69.00 93 TYR A CA 1
ATOM 713 C C . TYR A 1 93 ? -2.474 1.905 -17.755 1.00 69.00 93 TYR A C 1
ATOM 715 O O . TYR A 1 93 ? -1.285 1.615 -17.612 1.00 69.00 93 TYR A O 1
ATOM 723 N N . LYS A 1 94 ? -2.881 3.097 -18.209 1.00 59.53 94 LYS A N 1
ATOM 724 C CA . LYS A 1 94 ? -1.997 4.234 -18.520 1.00 59.53 94 LYS A CA 1
ATOM 725 C C . LYS A 1 94 ? -2.141 5.337 -17.487 1.00 59.53 94 LYS A C 1
ATOM 727 O O . LYS A 1 94 ? -3.297 5.572 -17.074 1.00 59.53 94 LYS A O 1
#

Solvent-accessible surface area (backbone atoms only — not comparable to full-atom values): 5802 Å² total; per-residue (Å²): 136,84,75,83,74,66,73,72,65,81,79,62,53,48,45,80,46,77,45,87,99,45,92,29,42,35,35,38,50,48,74,59,37,57,39,45,70,50,26,39,72,77,73,69,37,44,42,69,56,53,52,50,44,34,50,76,72,65,50,54,68,72,56,53,54,52,52,50,55,36,17,62,70,56,42,49,69,49,73,53,52,84,83,60,76,84,60,89,93,60,91,84,85,133

Secondary structure (DSSP, 8-state):
--STT-PPPTTS-EEEEEPTTSS-EEEEE-S-S--HHHHHHHTS--HHHHHHHHHHTT--HHHHHHHHHHHHTT--EEEE-TTPPPPTTSPP--

Mean predicted aligned error: 6.14 Å

Sequence (94 aa):
MEWADIATPTGFLFIAFRIPYNPAVGLKLIVTPWTDGNLMHVEGIAADGLREEHRKKGVPESLIEVLYLAALADVRFLVFDADASVLAGLPLYK

pLDDT: mean 87.1, std 14.56, range [36.03, 97.75]

InterPro domains:
  IPR046025 Domain of unknown function DUF5983 [PF19419] (2-93)

Foldseek 3Di:
DPPP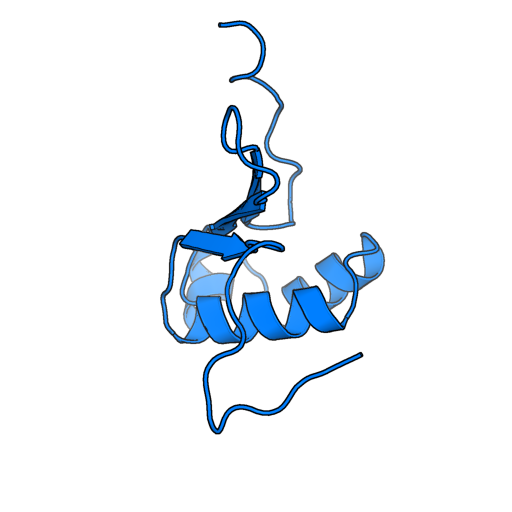PPPQPPLQQKDWDDDPPAPKIKIFHHQAQQAQVSCCVPPVDHSVRSLVVCVVVPNDPVVSVVSNVCRNVVHGMDIDHPPDDDDPPDDDDD

Organism: NCBI:txid1297885

Nearest PDB structures (foldseek):
  3iic-assembly1_B  TM=2.928E-01  e=1.877E+00  Shewanella loihica PV-4
  6hjc-assembly1_A  TM=3.730E-01  e=4.536E+00  Mammarenavirus loeiense
  1sy6-assembly1_A  TM=4.664E-01  e=5.950E+00  Homo sapiens